Protein AF-A0A0B7MHY5-F1 (afdb_monomer)

InterPro domains:
  IPR001357 BRCT domain [PF00533] (5-74)
  IPR001357 BRCT domain [PS50172] (3-90)
  IPR001357 BRCT domain [SM00292] (5-96)
  IPR036420 BRCT domain superfamily [G3DSA:3.40.50.10190] (3-96)
  IPR036420 BRCT domain superfamily [SSF52113] (7-87)

Organism: NCBI:txid499207

Solvent-accessible surface area (backbone atoms only — not comparable to full-atom values): 7036 Å² total; per-residue (Å²): 133,85,77,80,81,46,81,29,55,82,34,30,35,26,78,42,68,43,54,86,90,49,54,72,67,57,55,45,51,53,37,43,77,24,47,21,45,76,44,95,64,76,51,95,76,31,38,32,39,39,34,24,66,54,55,72,63,33,63,74,69,70,61,63,52,75,55,57,53,51,47,52,54,38,39,77,71,68,45,78,51,46,79,42,44,50,69,53,53,51,48,56,73,59,62,82,70,92,71,97,67,88,77,51,69,70,60,56,46,56,66,71,64,63,66,88,130

Secondary structure (DSSP, 8-state):
-PPP--TTTT-EEEEESB-SSS-HHHHHHHHHHTT-EEESS--TT--EEEE-BS-HHHHHTT---HHHHHHHHHHHTT---EEEEHHHHHHHHH-SS-------HHHHHHHHH----

Nearest PDB structures (foldseek):
  2ebu-assembly1_A  TM=7.580E-01  e=4.345E-06  Homo sapiens
  2k7f-assembly1_A  TM=7.642E-01  e=8.723E-05  Homo sapiens
  7u1p-assembly1_A  TM=7.601E-01  e=6.307E-04  Saccharomyces cerevisiae
  7u1a-assembly1_A  TM=7.550E-01  e=9.860E-04  Saccharomyces cerevisiae
  7tfh-assembly1_A  TM=6.505E-01  e=7.166E-04  Saccharomyces cerevisiae

Sequence (117 aa):
MLARHLVFSGKNVVFTGTLISMTRQHAAQMVVNNGGSVSSNVTKRTDCLVMGVQDFSRFVDGKQSRKTKRAKELIEQGYLLEIIDESQFLRMLSLEEEDGQNYNITELLSIFQKGPE

Foldseek 3Di:
DDPQQLLAAAAEEEEDAAAPLDHPVLLQVLSVVSNHHYDHADDLRHQEYEYHPPPVVCVVVVNDDPRRVSQVVSVVVVRNHYYYYNVVSVVSSVPPDDDPDPDDSVNSSVVSVPDDD

Radius of gyration: 15.11 Å; Cα contacts (8 Å, |Δi|>4): 142; chains: 1; bounding box: 30×42×29 Å

pLDDT: mean 79.37, std 19.4, range [38.59, 98.06]

Mean predicted aligned error: 9.55 Å

Structure (mmCIF, N/CA/C/O backbone):
data_AF-A0A0B7MHY5-F1
#
_entry.id   AF-A0A0B7MHY5-F1
#
loop_
_atom_site.group_PDB
_atom_site.id
_atom_site.type_symbol
_atom_site.label_atom_id
_atom_site.label_alt_id
_atom_site.label_comp_id
_atom_site.label_asym_id
_atom_site.label_entity_id
_atom_site.label_seq_id
_atom_site.pdbx_PDB_ins_code
_atom_site.Cartn_x
_atom_site.Cartn_y
_atom_site.Cartn_z
_atom_site.occupancy
_atom_site.B_iso_or_equiv
_atom_site.auth_seq_id
_atom_site.auth_comp_id
_atom_site.auth_asym_id
_atom_site.auth_atom_id
_atom_site.pdbx_PDB_model_num
ATOM 1 N N . MET A 1 1 ? -4.919 -24.037 19.301 1.00 39.41 1 MET A N 1
ATOM 2 C CA . MET A 1 1 ? -5.112 -23.658 17.886 1.00 39.41 1 MET A CA 1
ATOM 3 C C . MET A 1 1 ? -4.547 -22.251 17.759 1.00 39.41 1 MET A C 1
ATOM 5 O O . MET A 1 1 ? -5.154 -21.336 18.298 1.00 39.41 1 MET A O 1
ATOM 9 N N . LEU A 1 2 ? -3.327 -22.092 17.239 1.00 47.38 2 LEU A N 1
ATOM 10 C CA . LEU A 1 2 ? -2.706 -20.769 17.097 1.00 47.38 2 LEU A CA 1
ATOM 11 C C . LEU A 1 2 ? -3.473 -20.003 16.012 1.00 47.38 2 LEU A C 1
ATOM 13 O O . LEU A 1 2 ? -3.653 -20.515 14.907 1.00 47.38 2 LEU A O 1
ATOM 17 N N . ALA A 1 3 ? -4.007 -18.830 16.351 1.00 55.19 3 ALA A N 1
ATOM 18 C CA . ALA A 1 3 ? -4.670 -17.973 15.380 1.00 55.19 3 ALA A CA 1
ATOM 19 C C . ALA A 1 3 ? -3.605 -17.439 14.416 1.00 55.19 3 ALA A C 1
ATOM 21 O O . ALA A 1 3 ? -2.700 -16.730 14.845 1.00 55.19 3 ALA A O 1
ATOM 22 N N . ARG A 1 4 ? -3.703 -17.793 13.130 1.00 60.47 4 ARG A N 1
ATOM 23 C CA . ARG A 1 4 ? -2.839 -17.219 12.090 1.00 60.47 4 ARG A CA 1
ATOM 24 C C . ARG A 1 4 ? -3.048 -15.708 12.075 1.00 60.47 4 ARG A C 1
ATOM 26 O O . ARG A 1 4 ? -4.174 -15.246 11.874 1.00 60.47 4 ARG A O 1
ATOM 33 N N . HIS A 1 5 ? -1.992 -14.946 12.333 1.00 70.81 5 HIS A N 1
ATOM 34 C CA . HIS A 1 5 ? -2.052 -13.494 12.270 1.00 70.81 5 HIS A CA 1
ATOM 35 C C . HIS A 1 5 ? -1.980 -13.051 10.807 1.00 70.81 5 HIS A C 1
ATOM 37 O O . HIS A 1 5 ? -0.907 -12.932 10.229 1.00 70.81 5 HIS A O 1
ATOM 43 N N . LEU A 1 6 ? -3.141 -12.806 10.201 1.00 83.31 6 LEU A N 1
ATOM 44 C CA . LEU A 1 6 ? -3.220 -12.300 8.834 1.00 83.31 6 LEU A CA 1
ATOM 45 C C . LEU A 1 6 ? -2.814 -10.816 8.804 1.00 83.31 6 LEU A C 1
ATOM 47 O O . LEU A 1 6 ? -3.571 -9.942 9.231 1.00 83.31 6 LEU A O 1
ATOM 51 N N . VAL A 1 7 ? -1.622 -10.527 8.281 1.00 86.94 7 VAL A N 1
ATOM 52 C CA . VAL A 1 7 ? -0.956 -9.206 8.340 1.00 86.94 7 VAL A CA 1
ATOM 53 C C . VAL A 1 7 ? -1.714 -8.056 7.657 1.00 86.94 7 VAL A C 1
ATOM 55 O O . VAL A 1 7 ? -1.508 -6.879 7.985 1.00 86.94 7 VAL A O 1
ATOM 58 N N . PHE A 1 8 ? -2.636 -8.379 6.743 1.00 94.12 8 PHE A N 1
ATOM 59 C CA . PHE A 1 8 ? -3.519 -7.420 6.074 1.00 94.12 8 PHE A CA 1
ATOM 60 C C . PHE A 1 8 ? -4.996 -7.578 6.454 1.00 94.12 8 PHE A C 1
ATOM 62 O O . PHE A 1 8 ? -5.843 -6.982 5.794 1.00 94.12 8 PHE A O 1
ATOM 69 N N . SER A 1 9 ? -5.319 -8.314 7.523 1.00 94.50 9 SER A N 1
ATOM 70 C CA . SER A 1 9 ? -6.704 -8.563 7.943 1.00 94.50 9 SER A CA 1
ATOM 71 C C . SER A 1 9 ? -7.511 -7.270 8.066 1.00 94.50 9 SER A C 1
ATOM 73 O O . SER A 1 9 ? -7.179 -6.387 8.858 1.00 94.50 9 SER A O 1
ATOM 75 N N . GLY A 1 10 ? -8.560 -7.147 7.249 1.00 94.62 10 GLY A N 1
ATOM 76 C CA . GLY A 1 10 ? -9.454 -5.989 7.230 1.00 94.62 10 GLY A CA 1
ATOM 77 C C . GLY A 1 10 ? -8.863 -4.709 6.627 1.00 94.62 10 GLY A C 1
ATOM 78 O O . GLY A 1 10 ? -9.573 -3.708 6.567 1.00 94.62 10 GLY A O 1
ATOM 79 N N . LYS A 1 11 ? -7.609 -4.720 6.155 1.00 96.44 11 LYS A N 1
ATOM 80 C CA . LYS A 1 11 ? -6.955 -3.551 5.552 1.00 96.44 11 LYS A CA 1
ATOM 81 C C . LYS A 1 11 ? -7.321 -3.401 4.076 1.00 96.44 11 LYS A C 1
ATOM 83 O O . LYS A 1 11 ? -7.389 -4.374 3.324 1.00 96.44 11 LYS A O 1
ATOM 88 N N . ASN A 1 12 ? -7.482 -2.162 3.631 1.00 97.94 12 ASN A N 1
ATOM 89 C CA . ASN A 1 12 ? -7.615 -1.777 2.233 1.00 97.94 12 ASN A CA 1
ATOM 90 C C . ASN A 1 12 ? -6.302 -1.183 1.712 1.00 97.94 12 ASN A C 1
ATOM 92 O O . ASN A 1 12 ? -5.882 -0.089 2.108 1.00 97.94 12 ASN A O 1
ATOM 96 N N . VAL A 1 13 ? -5.672 -1.910 0.795 1.00 98.06 13 VAL A N 1
ATOM 97 C CA . VAL A 1 13 ? -4.348 -1.625 0.248 1.00 98.06 13 VAL A CA 1
ATOM 98 C C . VAL A 1 13 ? -4.466 -1.008 -1.145 1.00 98.06 13 VAL A C 1
ATOM 100 O O . VAL A 1 13 ? -5.245 -1.444 -1.991 1.00 98.06 13 VAL A O 1
ATOM 103 N N . VAL A 1 14 ? -3.662 0.011 -1.424 1.00 97.19 14 VAL A N 1
ATOM 104 C CA . VAL A 1 14 ? -3.555 0.636 -2.747 1.00 97.19 14 VAL A CA 1
ATOM 105 C C . VAL A 1 14 ? -2.110 0.557 -3.211 1.00 97.19 14 VAL A C 1
ATOM 107 O O . VAL A 1 14 ? -1.199 0.845 -2.448 1.00 97.19 14 VAL A O 1
ATOM 110 N N . PHE A 1 15 ? -1.889 0.235 -4.485 1.00 95.06 15 PHE A N 1
ATOM 111 C CA . PHE A 1 15 ? -0.547 0.206 -5.073 1.00 95.06 15 PHE A CA 1
ATOM 112 C C . PHE A 1 15 ? -0.295 1.413 -5.982 1.00 95.06 15 PHE A C 1
ATOM 114 O O . PHE A 1 15 ? -1.080 1.719 -6.894 1.00 95.06 15 PHE A O 1
ATOM 121 N N . THR A 1 16 ? 0.860 2.053 -5.826 1.00 91.12 16 THR A N 1
ATOM 122 C CA . THR A 1 16 ? 1.388 3.064 -6.754 1.00 91.12 16 THR A CA 1
ATOM 123 C C . THR A 1 16 ? 2.782 2.671 -7.242 1.00 91.12 16 THR A C 1
ATOM 125 O O . THR A 1 16 ? 3.488 1.944 -6.558 1.00 91.12 16 THR A O 1
ATOM 128 N N . GLY A 1 17 ? 3.169 3.109 -8.443 1.00 87.44 17 GLY A N 1
ATOM 129 C CA . GLY A 1 17 ? 4.459 2.729 -9.030 1.00 87.44 17 GLY A CA 1
ATOM 130 C C . GLY A 1 17 ? 4.532 1.337 -9.657 1.00 87.44 17 GLY A C 1
ATOM 131 O O . GLY A 1 17 ? 3.515 0.657 -9.811 1.00 87.44 17 GLY A O 1
ATOM 132 N N . THR A 1 18 ? 5.732 0.935 -10.059 1.00 87.06 18 THR A N 1
ATOM 133 C CA . THR A 1 18 ? 6.007 -0.414 -10.568 1.00 87.06 18 THR A CA 1
ATOM 134 C C . THR A 1 18 ? 6.624 -1.231 -9.443 1.00 87.06 18 THR A C 1
ATOM 136 O O . THR A 1 18 ? 7.546 -0.761 -8.794 1.00 87.06 18 THR A O 1
ATOM 139 N N . LEU A 1 19 ? 6.107 -2.428 -9.184 1.00 88.31 19 LEU A N 1
ATOM 140 C CA . LEU A 1 19 ? 6.744 -3.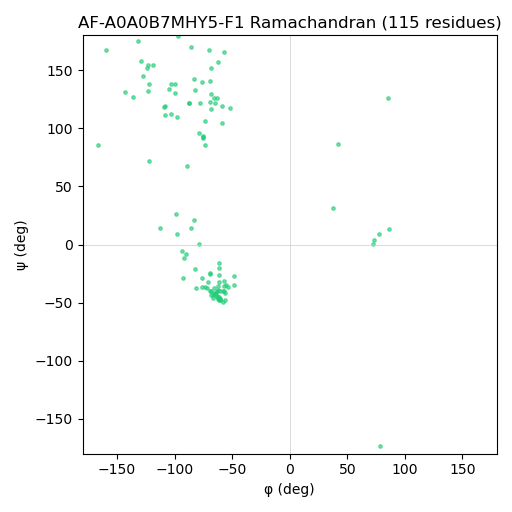367 -8.259 1.00 88.31 19 LEU A CA 1
ATOM 141 C C . LEU A 1 19 ? 7.843 -4.111 -9.026 1.00 88.31 19 LEU A C 1
ATOM 143 O O . LEU A 1 19 ? 7.603 -4.539 -10.155 1.00 88.31 19 LEU A O 1
ATOM 147 N N . ILE A 1 20 ? 9.039 -4.217 -8.451 1.00 87.81 20 ILE A N 1
ATOM 148 C CA . ILE A 1 20 ? 10.172 -4.925 -9.069 1.00 87.81 20 ILE A CA 1
ATOM 149 C C . ILE A 1 20 ? 10.066 -6.432 -8.832 1.00 87.81 20 ILE A C 1
ATOM 151 O O . ILE A 1 20 ? 10.411 -7.221 -9.706 1.00 87.81 20 ILE A O 1
ATOM 155 N N . SER A 1 21 ? 9.598 -6.835 -7.654 1.00 84.56 21 SER A N 1
ATOM 156 C CA . SER A 1 21 ? 9.598 -8.230 -7.207 1.00 84.56 21 SER A CA 1
ATOM 157 C C . SER A 1 21 ? 8.512 -9.082 -7.861 1.00 84.56 21 SER A C 1
ATOM 159 O O . SER A 1 21 ? 8.685 -10.290 -8.007 1.00 84.56 21 SER A O 1
ATOM 161 N N . MET A 1 22 ? 7.385 -8.479 -8.248 1.00 89.38 22 MET A N 1
ATOM 162 C CA . MET A 1 22 ? 6.230 -9.211 -8.763 1.00 89.38 22 MET 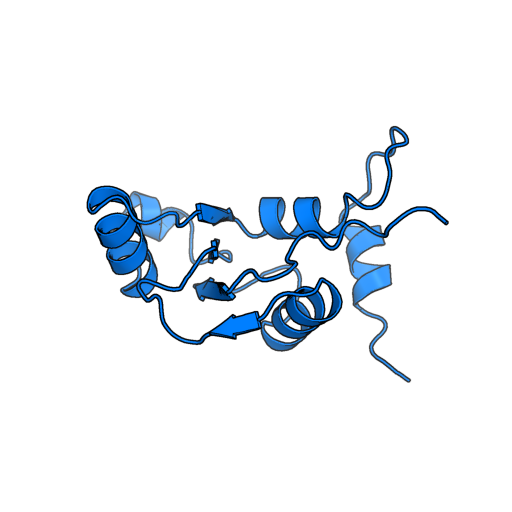A CA 1
ATOM 163 C C . MET A 1 22 ? 5.286 -8.332 -9.582 1.00 89.38 22 MET A C 1
ATOM 165 O O . MET A 1 22 ? 5.328 -7.103 -9.540 1.00 89.38 22 MET A O 1
ATOM 169 N N . THR A 1 23 ? 4.360 -8.969 -10.299 1.00 92.12 23 THR A N 1
ATOM 170 C CA . THR A 1 23 ? 3.269 -8.245 -10.957 1.00 92.12 23 THR A CA 1
ATOM 171 C C . THR A 1 23 ? 2.307 -7.661 -9.919 1.00 92.12 23 THR A C 1
ATOM 173 O O . THR A 1 23 ? 2.095 -8.225 -8.843 1.00 92.12 23 THR A O 1
ATOM 176 N N . ARG A 1 24 ? 1.640 -6.551 -10.260 1.00 92.00 24 ARG A N 1
ATOM 177 C CA . ARG A 1 24 ? 0.572 -5.985 -9.413 1.00 92.00 24 ARG A CA 1
ATOM 178 C C . ARG A 1 24 ? -0.552 -6.987 -9.135 1.00 92.00 24 ARG A C 1
ATOM 180 O O . ARG A 1 24 ? -1.166 -6.913 -8.078 1.00 92.00 24 ARG A O 1
ATOM 187 N N . GLN A 1 25 ? -0.826 -7.896 -10.072 1.00 93.62 25 GLN A N 1
ATOM 188 C CA . GLN A 1 25 ? -1.837 -8.938 -9.895 1.00 93.62 25 GLN A CA 1
ATOM 189 C C . GLN A 1 25 ? -1.421 -9.931 -8.803 1.00 93.62 25 GLN A C 1
ATOM 191 O O . GLN A 1 25 ? -2.224 -10.213 -7.919 1.00 93.62 25 GLN A O 1
ATOM 196 N N . HIS A 1 26 ? -0.166 -10.394 -8.812 1.00 92.88 26 HIS A N 1
ATOM 197 C CA . HIS A 1 26 ? 0.366 -11.240 -7.739 1.00 92.88 26 HIS A CA 1
ATOM 198 C C . HIS A 1 26 ? 0.345 -10.520 -6.390 1.00 92.88 26 HIS A C 1
ATOM 200 O O . HIS A 1 26 ? -0.191 -11.060 -5.427 1.00 92.88 26 HIS A O 1
ATOM 206 N N . ALA A 1 27 ? 0.823 -9.275 -6.331 1.00 94.00 27 ALA A N 1
ATOM 207 C CA . ALA A 1 27 ? 0.797 -8.494 -5.094 1.00 94.00 27 ALA A CA 1
ATOM 208 C C . ALA A 1 27 ? -0.626 -8.337 -4.539 1.00 94.00 27 ALA A C 1
ATOM 210 O O . ALA A 1 27 ? -0.847 -8.458 -3.335 1.00 94.00 27 ALA A O 1
ATOM 211 N N . ALA A 1 28 ? -1.610 -8.118 -5.418 1.00 95.06 28 ALA A N 1
ATOM 212 C CA . ALA A 1 28 ? -3.002 -8.030 -5.009 1.00 95.06 28 ALA A CA 1
ATOM 213 C C . ALA A 1 28 ? -3.535 -9.358 -4.458 1.00 95.06 28 ALA A C 1
ATOM 215 O O . ALA A 1 28 ? -4.204 -9.362 -3.425 1.00 95.06 28 ALA A O 1
ATOM 216 N N . GLN A 1 29 ? -3.191 -10.480 -5.094 1.00 94.44 29 GLN A N 1
ATOM 217 C CA . GLN A 1 29 ? -3.560 -11.803 -4.599 1.00 94.44 29 GLN A CA 1
ATOM 218 C C . GLN A 1 29 ? -2.942 -12.086 -3.222 1.00 94.44 29 GLN A C 1
ATOM 220 O O . GLN A 1 29 ? -3.619 -12.624 -2.353 1.00 94.44 29 GLN A O 1
ATOM 225 N N . MET A 1 30 ? -1.694 -11.670 -2.980 1.00 93.00 30 MET A N 1
ATOM 226 C CA . MET A 1 30 ? -1.049 -11.821 -1.671 1.00 93.00 30 MET A CA 1
ATOM 227 C C . MET A 1 30 ? -1.758 -11.021 -0.574 1.00 93.00 30 MET A C 1
ATOM 229 O O . MET A 1 30 ? -1.938 -11.541 0.525 1.00 93.00 30 MET A O 1
ATOM 233 N N . VAL A 1 31 ? -2.207 -9.794 -0.866 1.00 95.44 31 VAL A N 1
ATOM 234 C CA . VAL A 1 31 ? -3.019 -9.001 0.076 1.00 95.44 31 VAL A CA 1
ATOM 235 C C . VAL A 1 31 ? -4.319 -9.727 0.418 1.00 95.44 31 VAL A C 1
ATOM 237 O O . VAL A 1 31 ? -4.654 -9.845 1.595 1.00 95.44 31 VAL A O 1
ATOM 240 N N . VAL A 1 32 ? -5.026 -10.251 -0.589 1.00 94.88 32 VAL A N 1
ATOM 241 C CA . VAL A 1 32 ? -6.288 -10.987 -0.397 1.00 94.88 32 VAL A CA 1
ATOM 242 C C . VAL A 1 32 ? -6.073 -12.263 0.417 1.00 94.88 32 VAL A C 1
ATOM 244 O O . VAL A 1 32 ? -6.807 -12.516 1.370 1.00 94.88 32 VAL A O 1
ATOM 247 N N . ASN A 1 33 ? -5.025 -13.030 0.106 1.00 90.38 33 ASN A N 1
ATOM 248 C CA . ASN A 1 33 ? -4.661 -14.238 0.851 1.00 90.38 33 ASN A CA 1
ATOM 249 C C . ASN A 1 33 ? -4.326 -13.935 2.323 1.00 90.38 33 ASN A C 1
ATOM 251 O O . ASN A 1 33 ? -4.508 -14.793 3.180 1.00 90.38 33 ASN A O 1
ATOM 255 N N . ASN A 1 34 ? -3.886 -12.708 2.619 1.00 91.12 34 ASN A N 1
ATOM 256 C CA . ASN A 1 34 ? -3.584 -12.217 3.964 1.00 91.12 34 ASN A CA 1
ATOM 257 C C . ASN A 1 34 ? -4.727 -11.385 4.576 1.00 91.12 34 ASN A C 1
ATOM 259 O O . ASN A 1 34 ? -4.490 -10.535 5.434 1.00 91.12 34 ASN A O 1
ATOM 263 N N . GLY A 1 35 ? -5.971 -11.622 4.145 1.00 93.12 35 GLY A N 1
ATOM 264 C CA . GLY A 1 35 ? -7.178 -11.057 4.757 1.00 93.12 35 GLY A CA 1
ATOM 265 C C . GLY A 1 35 ? -7.466 -9.594 4.410 1.00 93.12 35 GLY A C 1
ATOM 266 O O . GLY A 1 35 ? -8.354 -8.991 5.017 1.00 93.12 35 GLY A O 1
ATOM 267 N N . GLY A 1 36 ? -6.731 -9.020 3.459 1.00 96.38 36 GLY A N 1
ATOM 268 C CA . GLY A 1 36 ? -6.916 -7.649 3.001 1.00 96.38 36 GLY A CA 1
ATOM 269 C C . GLY A 1 36 ? -7.765 -7.528 1.739 1.00 96.38 36 GLY A C 1
ATOM 270 O O . GLY A 1 36 ? -8.214 -8.499 1.134 1.00 96.38 36 GLY A O 1
ATOM 271 N N . SER A 1 37 ? -7.949 -6.286 1.310 1.00 97.81 37 SER A N 1
ATOM 272 C CA . SER A 1 37 ? -8.588 -5.919 0.046 1.00 97.81 37 SER A CA 1
ATOM 273 C C . SER A 1 37 ? -7.712 -4.936 -0.723 1.00 97.81 37 SER A C 1
ATOM 275 O O . SER A 1 37 ? -6.855 -4.274 -0.138 1.00 97.81 37 SER A O 1
ATOM 277 N N . VAL A 1 38 ? -7.906 -4.844 -2.040 1.00 97.75 38 VAL A N 1
ATOM 278 C CA . VAL A 1 38 ? -7.120 -3.949 -2.897 1.00 97.75 38 VAL A CA 1
ATOM 279 C C . VAL A 1 38 ? -8.026 -2.989 -3.647 1.00 97.75 38 VAL A C 1
ATOM 281 O O . VAL A 1 38 ? -8.992 -3.401 -4.286 1.00 97.75 38 VAL A O 1
ATOM 284 N N . SER A 1 39 ? -7.672 -1.706 -3.616 1.00 97.38 39 SER A N 1
ATOM 285 C CA . SER A 1 39 ? -8.378 -0.641 -4.327 1.00 97.38 39 SER A CA 1
ATOM 286 C C . SER A 1 39 ? -7.481 0.060 -5.349 1.00 97.38 39 SER A C 1
ATOM 288 O O . SER A 1 39 ? -6.259 0.140 -5.218 1.00 97.38 39 SER A O 1
ATOM 290 N N . SER A 1 40 ? -8.100 0.633 -6.382 1.00 94.50 40 SER A N 1
ATOM 291 C CA . SER A 1 40 ? -7.395 1.382 -7.431 1.00 94.50 40 SER A CA 1
ATOM 292 C C . SER A 1 40 ? -7.080 2.829 -7.043 1.00 94.50 40 SER A C 1
ATOM 294 O O . SER A 1 40 ? -6.172 3.432 -7.622 1.00 94.50 40 SER A O 1
ATOM 296 N N . ASN A 1 41 ? -7.807 3.388 -6.072 1.00 95.25 41 ASN A N 1
ATOM 297 C CA . ASN A 1 41 ? -7.750 4.791 -5.678 1.00 95.25 41 ASN A CA 1
ATOM 298 C C . ASN A 1 41 ? -7.518 4.939 -4.175 1.00 95.25 41 ASN A C 1
ATOM 300 O O . ASN A 1 41 ? -8.054 4.173 -3.379 1.00 95.25 41 ASN A O 1
ATOM 304 N N . VAL A 1 42 ? -6.767 5.976 -3.805 1.00 96.12 42 VAL A N 1
ATOM 305 C CA . VAL A 1 42 ? -6.584 6.371 -2.406 1.00 96.12 42 VAL A CA 1
ATOM 306 C C . VAL A 1 42 ? -7.828 7.124 -1.938 1.00 96.12 42 VAL A C 1
ATOM 308 O O . VAL A 1 42 ? -8.203 8.146 -2.519 1.00 96.12 42 VAL A O 1
ATOM 311 N N . THR A 1 43 ? -8.467 6.617 -0.889 1.00 96.94 43 THR A N 1
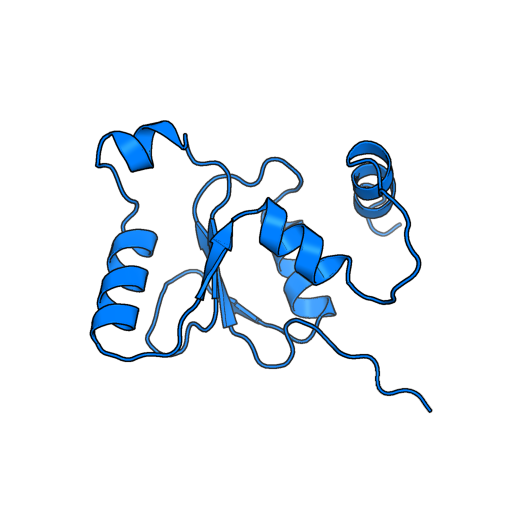ATOM 312 C CA . THR A 1 43 ? -9.687 7.176 -0.295 1.00 96.94 43 THR A CA 1
ATOM 313 C C . THR A 1 43 ? -9.542 7.275 1.223 1.00 96.94 43 THR A C 1
ATOM 315 O O . THR A 1 43 ? -8.576 6.786 1.793 1.00 96.94 43 THR A O 1
ATOM 318 N N . LYS A 1 44 ? -10.540 7.853 1.901 1.00 96.56 44 LYS A N 1
ATOM 319 C CA . LYS A 1 44 ? -10.602 7.894 3.375 1.00 96.56 44 LYS A CA 1
ATOM 320 C C . LYS A 1 44 ? -10.669 6.507 4.036 1.00 96.56 44 LYS A C 1
ATOM 322 O O . LYS A 1 44 ? -10.489 6.412 5.239 1.00 96.56 44 LYS A O 1
ATOM 327 N N . ARG A 1 45 ? -10.987 5.464 3.260 1.00 96.44 45 ARG A N 1
ATOM 328 C CA . ARG A 1 45 ? -11.032 4.058 3.692 1.00 96.44 45 ARG A CA 1
ATOM 329 C C . ARG A 1 45 ? -9.756 3.298 3.321 1.00 96.44 45 ARG A C 1
ATOM 331 O O . ARG A 1 45 ? -9.788 2.079 3.293 1.00 96.44 45 ARG A O 1
ATOM 338 N N . THR A 1 46 ? -8.713 3.980 2.854 1.00 97.38 46 THR A N 1
ATOM 339 C CA . THR A 1 46 ? -7.441 3.342 2.509 1.00 97.38 46 THR A CA 1
ATOM 340 C C . THR A 1 46 ? -6.577 3.292 3.755 1.00 97.38 46 THR A C 1
ATOM 342 O O . THR A 1 46 ? -6.256 4.343 4.299 1.00 97.38 46 THR A O 1
ATOM 345 N N . ASP A 1 47 ? -6.174 2.091 4.151 1.00 98.00 47 ASP A N 1
ATOM 346 C CA . ASP A 1 47 ? -5.337 1.866 5.332 1.00 98.00 47 ASP A CA 1
ATOM 347 C C . ASP A 1 47 ? -3.851 1.836 4.966 1.00 98.00 47 ASP A C 1
ATOM 349 O O . ASP A 1 47 ? -2.999 2.197 5.773 1.00 98.00 47 ASP A O 1
ATOM 353 N N . CYS A 1 48 ? -3.523 1.418 3.737 1.00 96.62 48 CYS A N 1
ATOM 354 C CA . CYS A 1 48 ? -2.141 1.276 3.291 1.00 96.62 48 CYS A CA 1
ATOM 355 C C . CYS A 1 48 ? -1.961 1.681 1.821 1.00 96.62 48 CYS A C 1
ATOM 357 O O . CYS A 1 48 ? -2.690 1.225 0.937 1.00 96.62 48 CYS A O 1
ATOM 359 N N . LEU A 1 49 ? -0.958 2.512 1.540 1.00 96.25 49 LEU A N 1
ATOM 360 C CA . LEU A 1 49 ? -0.441 2.775 0.201 1.00 96.25 49 LEU A CA 1
ATOM 361 C C . LEU A 1 49 ? 0.935 2.113 0.057 1.00 96.25 49 LEU A C 1
ATOM 363 O O . LEU A 1 49 ? 1.914 2.589 0.627 1.00 96.25 49 LEU A O 1
ATOM 367 N N . VAL A 1 50 ? 1.022 1.073 -0.770 1.00 94.25 50 VAL A N 1
ATOM 368 C CA . VAL A 1 50 ? 2.284 0.425 -1.138 1.00 94.25 50 VAL A CA 1
ATOM 369 C C . VAL A 1 50 ? 2.886 1.135 -2.346 1.00 94.25 50 VAL A C 1
ATOM 371 O O . VAL A 1 50 ? 2.271 1.236 -3.417 1.00 94.25 50 VAL A O 1
ATOM 374 N N . MET A 1 51 ? 4.104 1.630 -2.178 1.00 90.31 51 MET A N 1
ATOM 375 C CA . MET A 1 51 ? 4.893 2.265 -3.221 1.00 90.31 51 MET A CA 1
ATOM 376 C C . MET A 1 51 ? 5.887 1.262 -3.799 1.00 90.31 51 MET A C 1
ATOM 378 O O . MET A 1 51 ? 6.872 0.900 -3.161 1.00 90.31 51 MET A O 1
ATOM 382 N N . GLY A 1 52 ? 5.640 0.841 -5.036 1.00 83.81 52 GLY A N 1
ATOM 383 C CA . GLY A 1 52 ? 6.666 0.195 -5.842 1.00 83.81 52 GLY A CA 1
ATOM 384 C C . GLY A 1 52 ? 7.745 1.181 -6.269 1.00 83.81 52 GLY A C 1
ATOM 385 O O . GLY A 1 52 ? 7.564 2.402 -6.179 1.00 83.81 52 GLY A O 1
ATOM 386 N N . VAL A 1 53 ? 8.853 0.655 -6.783 1.00 70.19 53 VAL A N 1
ATOM 387 C CA . VAL A 1 5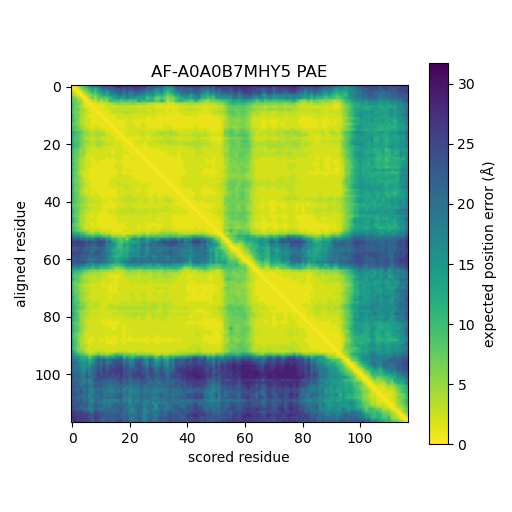3 ? 9.881 1.470 -7.423 1.00 70.19 53 VAL A CA 1
ATOM 388 C C . VAL A 1 53 ? 9.268 2.231 -8.593 1.00 70.19 53 VAL A C 1
ATOM 390 O O . VAL A 1 53 ? 8.964 1.719 -9.668 1.00 70.19 53 VAL A O 1
ATOM 393 N N . GLN A 1 54 ? 9.059 3.515 -8.357 1.00 61.44 54 GLN A N 1
ATOM 394 C CA . GLN A 1 54 ? 8.688 4.467 -9.379 1.00 61.44 54 GLN A CA 1
ATOM 395 C C . GLN A 1 54 ? 9.741 5.547 -9.358 1.00 61.44 54 GLN A C 1
ATOM 397 O O . GLN A 1 54 ? 9.450 6.617 -8.846 1.00 61.44 54 GLN A O 1
ATOM 402 N N . ASP A 1 55 ? 10.945 5.219 -9.844 1.00 50.78 55 ASP A N 1
ATOM 403 C CA . ASP A 1 55 ? 12.103 6.113 -9.855 1.00 50.78 55 ASP A CA 1
ATOM 404 C C . ASP A 1 55 ? 12.196 6.872 -8.525 1.00 50.78 55 ASP A C 1
ATOM 406 O O . ASP A 1 55 ? 11.658 7.967 -8.404 1.00 50.78 55 ASP A O 1
ATOM 410 N N . PHE A 1 56 ? 12.832 6.318 -7.490 1.00 48.31 56 PHE A N 1
ATOM 411 C CA . PHE A 1 56 ? 13.006 7.036 -6.212 1.00 48.31 56 PHE A CA 1
ATOM 412 C C . PHE A 1 56 ? 13.532 8.480 -6.430 1.00 48.31 56 PHE A C 1
ATOM 414 O O . PHE A 1 56 ? 13.161 9.400 -5.701 1.00 48.31 56 PHE A O 1
ATOM 421 N N . SER A 1 57 ? 14.265 8.709 -7.532 1.00 50.94 57 SER A N 1
ATOM 422 C CA . SER A 1 57 ? 14.630 10.025 -8.075 1.00 50.94 57 SER A CA 1
ATOM 423 C C . SER A 1 57 ? 13.452 10.981 -8.325 1.00 50.94 57 SER A C 1
ATOM 425 O O . SER A 1 57 ? 13.571 12.156 -8.022 1.00 50.94 57 SER A O 1
ATOM 427 N N . ARG A 1 58 ? 12.274 10.532 -8.772 1.00 51.16 58 ARG A N 1
ATOM 428 C CA . ARG A 1 58 ? 11.055 11.357 -8.914 1.00 51.16 58 ARG A CA 1
ATOM 429 C C . ARG A 1 58 ? 10.457 11.793 -7.583 1.00 51.16 58 ARG A C 1
ATOM 431 O O . ARG A 1 58 ? 9.748 12.799 -7.547 1.00 51.16 58 ARG A O 1
ATOM 438 N N . PHE A 1 59 ? 10.714 11.058 -6.503 1.00 52.25 59 PHE A N 1
ATOM 439 C CA . PHE A 1 59 ? 10.339 11.495 -5.159 1.00 52.25 59 PHE A CA 1
ATOM 440 C C . PHE A 1 59 ? 11.263 12.618 -4.671 1.00 52.25 59 PHE A C 1
ATOM 442 O O . PHE A 1 59 ? 10.778 13.563 -4.050 1.00 52.25 59 PHE A O 1
ATOM 449 N N . VAL A 1 60 ? 12.553 12.537 -5.021 1.00 50.81 60 VAL A N 1
ATOM 450 C CA . VAL A 1 60 ? 13.577 13.564 -4.759 1.00 50.81 60 VAL A CA 1
ATOM 451 C C . VAL A 1 60 ? 13.372 14.807 -5.647 1.00 50.81 60 VAL A C 1
ATOM 453 O O . VAL A 1 60 ? 13.447 15.923 -5.148 1.00 50.81 60 VAL A O 1
ATOM 456 N N . ASP A 1 61 ? 12.967 14.631 -6.910 1.00 52.59 61 ASP A N 1
ATOM 457 C CA . ASP A 1 61 ? 12.702 15.702 -7.894 1.00 52.59 61 ASP A CA 1
ATOM 458 C C . ASP A 1 61 ? 11.269 16.284 -7.824 1.00 52.59 61 ASP A C 1
ATOM 460 O O . ASP A 1 61 ? 10.791 16.950 -8.747 1.00 52.59 61 ASP A O 1
ATOM 464 N N . GLY A 1 62 ? 10.520 16.009 -6.750 1.00 55.06 62 GLY A N 1
ATOM 465 C CA . GLY A 1 62 ? 9.205 16.618 -6.500 1.00 55.06 62 GLY A CA 1
ATOM 466 C C . GLY A 1 62 ? 8.038 16.121 -7.376 1.00 55.06 62 GLY A C 1
ATOM 467 O O . GLY A 1 62 ? 6.906 16.594 -7.226 1.00 55.06 62 GLY A O 1
ATOM 468 N N . LYS A 1 63 ? 8.235 15.128 -8.253 1.00 65.25 63 LYS A N 1
ATOM 469 C CA . LYS A 1 63 ? 7.176 14.537 -9.098 1.00 65.25 63 LYS A CA 1
ATOM 470 C C . LYS A 1 63 ? 6.474 13.370 -8.400 1.00 65.25 63 LYS A C 1
ATOM 472 O O . LYS A 1 63 ? 6.529 12.221 -8.829 1.00 65.25 63 LYS A O 1
ATOM 477 N N . GLN A 1 64 ? 5.738 13.685 -7.338 1.00 74.31 64 GLN A N 1
ATOM 478 C CA . GLN A 1 64 ? 4.863 12.723 -6.663 1.00 74.31 64 GLN A CA 1
ATOM 479 C C . GLN A 1 64 ? 3.650 12.349 -7.526 1.00 74.31 64 GLN A C 1
ATOM 481 O O . GLN A 1 64 ? 3.023 13.207 -8.158 1.00 74.31 64 GLN A O 1
ATOM 486 N N . SER A 1 65 ? 3.266 11.069 -7.496 1.00 83.50 65 SER A N 1
ATOM 487 C CA . SER A 1 65 ? 2.027 10.602 -8.123 1.00 83.50 65 SER A CA 1
ATOM 488 C C . SER A 1 65 ? 0.792 11.252 -7.475 1.00 83.50 65 SER A C 1
ATOM 490 O O . SER A 1 65 ? 0.817 11.633 -6.302 1.00 83.50 65 SER A O 1
ATOM 492 N N . ARG A 1 66 ? -0.335 11.316 -8.202 1.00 88.38 66 ARG A N 1
ATOM 493 C CA . ARG A 1 66 ? -1.621 11.784 -7.638 1.00 88.38 66 ARG A CA 1
ATOM 494 C C . ARG A 1 66 ? -2.036 10.987 -6.392 1.00 88.38 66 ARG A C 1
ATOM 496 O O . ARG A 1 66 ? -2.593 11.561 -5.466 1.00 88.38 66 ARG A O 1
ATOM 503 N N . LYS A 1 67 ? -1.731 9.683 -6.353 1.00 91.12 67 LYS A N 1
ATOM 504 C CA . LYS A 1 67 ? -2.032 8.795 -5.218 1.00 91.12 67 LYS A CA 1
ATOM 505 C C . LYS A 1 67 ? -1.191 9.138 -3.992 1.00 91.12 67 LYS A C 1
ATOM 507 O O . LYS A 1 67 ? -1.729 9.223 -2.898 1.00 91.12 67 LYS A O 1
ATOM 512 N N . THR A 1 68 ? 0.102 9.387 -4.192 1.00 90.38 68 THR A N 1
ATOM 513 C CA . THR A 1 68 ? 1.024 9.795 -3.125 1.00 90.38 68 THR A CA 1
ATOM 514 C C . THR A 1 68 ? 0.599 11.125 -2.513 1.00 90.38 68 THR A C 1
ATOM 516 O O . THR A 1 68 ? 0.517 11.226 -1.294 1.00 90.38 68 THR A O 1
ATOM 519 N N . LYS A 1 69 ? 0.280 12.126 -3.348 1.00 91.44 69 LYS A N 1
ATOM 520 C CA . LYS A 1 69 ? -0.222 13.426 -2.874 1.00 91.44 69 LYS A CA 1
ATOM 521 C C . LYS A 1 69 ? -1.494 13.250 -2.047 1.00 91.44 69 LYS A C 1
ATOM 523 O O . LYS A 1 69 ? -1.554 13.694 -0.909 1.00 91.44 69 LYS A O 1
ATOM 528 N N . ARG A 1 70 ? -2.457 12.488 -2.577 1.00 94.44 70 ARG A N 1
ATOM 529 C CA . ARG A 1 70 ? -3.723 12.216 -1.892 1.00 94.44 70 ARG A CA 1
ATOM 530 C C . ARG A 1 70 ? -3.548 11.493 -0.554 1.00 94.44 70 ARG A C 1
ATOM 532 O O . ARG A 1 70 ? -4.258 11.802 0.394 1.00 94.44 70 ARG A O 1
ATOM 539 N N . ALA A 1 71 ? -2.636 10.525 -0.483 1.00 94.38 71 ALA A N 1
ATOM 540 C CA . ALA A 1 71 ? -2.336 9.807 0.751 1.00 94.38 71 ALA A CA 1
ATOM 541 C C . ALA A 1 71 ? -1.765 10.746 1.821 1.00 94.38 71 ALA A C 1
ATOM 543 O O . ALA A 1 71 ? -2.245 10.731 2.949 1.00 94.38 71 ALA A O 1
ATOM 544 N N . LYS A 1 72 ? -0.817 11.617 1.450 1.00 93.56 72 LYS A N 1
ATOM 545 C CA . LYS A 1 72 ? -0.256 12.628 2.358 1.00 93.56 72 LYS A CA 1
ATOM 546 C C . LYS A 1 72 ? -1.318 13.595 2.878 1.00 93.56 72 LYS A C 1
ATOM 548 O O . LYS A 1 72 ? -1.414 13.777 4.083 1.00 93.56 72 LYS A O 1
ATOM 553 N N . GLU A 1 73 ? -2.172 14.117 1.998 1.0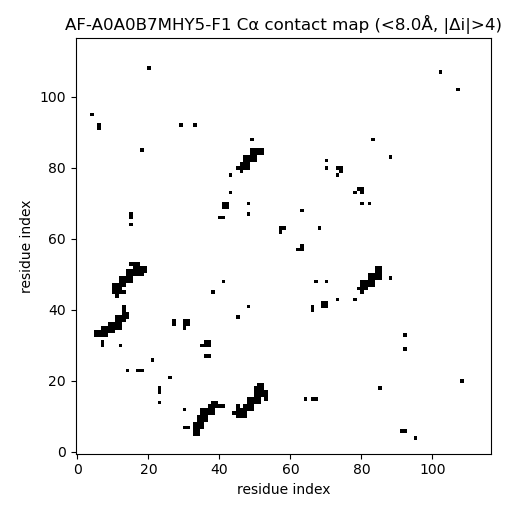0 95.94 73 GLU A N 1
ATOM 554 C CA . GLU A 1 73 ? -3.292 14.985 2.398 1.00 95.94 73 GLU A CA 1
ATOM 555 C C . GLU A 1 73 ? -4.228 14.310 3.412 1.00 95.94 73 GLU A C 1
ATOM 557 O O . GLU A 1 73 ? -4.732 14.955 4.325 1.00 95.94 73 GLU A O 1
ATOM 562 N N . LEU A 1 74 ? -4.513 13.014 3.247 1.00 97.19 74 LEU A N 1
ATOM 563 C CA . LEU A 1 74 ? -5.366 12.273 4.179 1.00 97.19 74 LEU A CA 1
ATOM 564 C C . LEU A 1 74 ? -4.689 12.069 5.537 1.00 97.19 74 LEU A C 1
ATOM 566 O O . LEU A 1 74 ? -5.347 12.223 6.561 1.00 97.19 74 LEU A O 1
ATOM 570 N N . ILE A 1 75 ? -3.389 11.778 5.551 1.00 96.25 75 ILE A N 1
ATOM 571 C CA . ILE A 1 75 ? -2.611 11.680 6.793 1.00 96.25 75 ILE A CA 1
ATOM 572 C C . ILE A 1 75 ? -2.614 13.028 7.525 1.00 96.25 75 ILE A C 1
ATOM 574 O O . ILE A 1 75 ? -2.899 13.077 8.717 1.00 96.25 75 ILE A O 1
ATOM 578 N N . GLU A 1 76 ? -2.384 14.132 6.809 1.00 96.50 76 GLU A N 1
ATOM 579 C CA . GLU A 1 76 ? -2.445 15.494 7.363 1.00 96.50 76 GLU A CA 1
ATOM 580 C C . GLU A 1 76 ? -3.839 15.844 7.912 1.00 96.50 76 GLU A C 1
ATOM 582 O O . GLU A 1 76 ? -3.960 16.568 8.896 1.00 96.50 76 GLU A O 1
ATOM 587 N N . GLN A 1 77 ? -4.901 15.295 7.315 1.00 97.38 77 GLN A N 1
ATOM 588 C CA . GLN A 1 77 ? -6.281 15.419 7.801 1.00 97.38 77 GLN A CA 1
ATOM 589 C C . GLN A 1 77 ? -6.613 14.482 8.979 1.00 97.38 77 GLN A C 1
ATOM 591 O O . GLN A 1 77 ? -7.754 14.485 9.443 1.00 97.38 77 GLN A O 1
ATOM 596 N N . GLY A 1 78 ? -5.658 13.678 9.457 1.00 97.00 78 GLY A N 1
ATOM 597 C CA . GLY A 1 78 ? -5.817 12.787 10.608 1.00 97.00 78 GLY A CA 1
ATOM 598 C C . GLY A 1 78 ? -6.407 11.409 10.294 1.00 97.00 78 GLY A C 1
ATOM 599 O O . GLY A 1 78 ? -6.808 10.699 11.215 1.00 97.00 78 GLY A O 1
ATOM 600 N N . TYR A 1 79 ? -6.484 11.009 9.021 1.00 97.19 79 TYR A N 1
ATOM 601 C CA . TYR A 1 79 ? -6.883 9.643 8.671 1.00 97.19 79 TYR A CA 1
ATOM 602 C C . TYR A 1 79 ? -5.727 8.669 8.919 1.00 97.19 79 TYR A C 1
ATOM 604 O O . TYR A 1 79 ? -4.572 8.960 8.605 1.00 97.19 79 TYR A O 1
ATOM 612 N N . LEU A 1 80 ? -6.055 7.487 9.443 1.00 94.94 80 LEU A N 1
ATOM 613 C CA . LEU A 1 80 ? -5.102 6.401 9.653 1.00 94.94 80 LEU A CA 1
ATOM 614 C C . LEU A 1 80 ? -4.787 5.734 8.310 1.00 94.94 80 LEU A C 1
ATOM 616 O O . LEU A 1 80 ? -5.516 4.859 7.854 1.00 94.94 80 LEU A O 1
ATOM 620 N N . LEU A 1 81 ? -3.718 6.194 7.665 1.00 96.12 81 LEU A N 1
ATOM 621 C CA . LEU A 1 81 ? -3.205 5.652 6.412 1.00 96.12 81 LEU A CA 1
ATOM 622 C C . LEU A 1 81 ? -1.687 5.540 6.518 1.00 96.12 81 LEU A C 1
ATOM 624 O O . LEU A 1 81 ? -1.003 6.520 6.804 1.00 96.12 81 LEU A O 1
ATOM 628 N N . GLU A 1 82 ? -1.153 4.357 6.242 1.00 94.56 82 GLU A N 1
ATOM 629 C CA . GLU A 1 82 ? 0.286 4.113 6.211 1.00 94.56 82 GLU A CA 1
ATOM 630 C C . GLU A 1 82 ? 0.807 4.126 4.767 1.00 94.56 82 GLU A C 1
ATOM 632 O O . GLU A 1 82 ? 0.177 3.577 3.862 1.00 94.56 82 GLU A O 1
ATOM 637 N N . ILE A 1 83 ? 1.960 4.751 4.528 1.00 93.50 83 ILE A N 1
ATOM 638 C CA . ILE A 1 83 ? 2.660 4.670 3.241 1.00 93.50 83 ILE A CA 1
ATOM 639 C C . ILE A 1 83 ? 3.901 3.809 3.453 1.00 93.50 83 ILE A C 1
ATOM 641 O O . ILE A 1 83 ? 4.774 4.196 4.226 1.00 93.50 83 ILE A O 1
ATOM 645 N N . ILE A 1 84 ? 3.988 2.687 2.741 1.00 92.31 84 ILE A N 1
ATOM 646 C CA . ILE A 1 84 ? 5.116 1.753 2.827 1.00 92.31 84 ILE A CA 1
ATOM 647 C C . ILE A 1 84 ? 5.751 1.534 1.459 1.00 92.31 84 ILE A C 1
ATOM 649 O O . ILE A 1 84 ? 5.094 1.691 0.427 1.00 92.31 84 ILE A O 1
ATOM 653 N N . ASP A 1 85 ? 7.025 1.163 1.434 1.00 90.12 85 ASP A N 1
ATOM 654 C CA . ASP A 1 85 ? 7.685 0.727 0.205 1.00 90.12 85 ASP A CA 1
ATOM 655 C C . ASP A 1 85 ? 7.478 -0.774 -0.071 1.00 90.12 85 ASP A C 1
ATOM 657 O O . ASP A 1 85 ? 6.972 -1.538 0.755 1.00 90.12 85 ASP A O 1
ATOM 661 N N . GLU A 1 86 ? 7.861 -1.205 -1.271 1.00 89.56 86 GLU A N 1
ATOM 662 C CA . GLU A 1 86 ? 7.801 -2.609 -1.680 1.00 89.56 86 GLU A CA 1
ATOM 663 C C . GLU A 1 86 ? 8.594 -3.541 -0.749 1.00 89.56 86 GLU A C 1
ATOM 665 O O . GLU A 1 86 ? 8.155 -4.656 -0.478 1.00 89.56 86 GLU A O 1
ATOM 670 N N . SER A 1 87 ? 9.730 -3.093 -0.208 1.00 87.06 87 SER A N 1
ATOM 671 C CA . SER A 1 87 ? 10.542 -3.912 0.697 1.00 87.06 87 SER A CA 1
ATOM 672 C C . SER A 1 87 ? 9.828 -4.157 2.030 1.00 87.06 87 SER A C 1
ATOM 674 O O . SER A 1 87 ? 9.863 -5.264 2.561 1.00 87.06 87 SER A O 1
ATOM 676 N N . GLN A 1 88 ? 9.153 -3.137 2.562 1.00 89.44 88 GLN A N 1
ATOM 677 C CA . GLN A 1 88 ? 8.326 -3.224 3.759 1.00 89.44 88 GLN A CA 1
ATOM 678 C C . GLN A 1 88 ? 7.114 -4.114 3.513 1.00 89.44 88 GLN A C 1
ATOM 680 O O . GLN A 1 88 ? 6.827 -4.966 4.347 1.00 89.44 88 GLN A O 1
ATOM 685 N N . PHE A 1 89 ? 6.454 -3.975 2.360 1.00 92.19 89 PHE A N 1
ATOM 686 C CA . PHE A 1 89 ? 5.353 -4.851 1.955 1.00 92.19 89 PHE A CA 1
ATOM 687 C C . PHE A 1 89 ? 5.776 -6.328 1.952 1.00 92.19 89 PHE A C 1
ATOM 689 O O . PHE A 1 89 ? 5.104 -7.163 2.554 1.00 92.19 89 PHE A O 1
ATOM 696 N N . LEU A 1 90 ? 6.928 -6.642 1.353 1.00 89.12 90 LEU A N 1
ATOM 697 C CA . LEU A 1 90 ? 7.483 -7.997 1.341 1.00 89.12 90 LEU A CA 1
ATOM 698 C C . LEU A 1 90 ? 7.845 -8.498 2.741 1.00 89.12 90 LEU A C 1
ATOM 700 O O . LEU A 1 90 ? 7.547 -9.644 3.066 1.00 89.12 90 LEU A O 1
ATOM 704 N N . ARG A 1 91 ? 8.445 -7.650 3.589 1.00 86.38 91 ARG A N 1
ATOM 705 C CA . ARG A 1 91 ? 8.721 -8.008 4.988 1.00 86.38 91 ARG A CA 1
ATOM 706 C C . ARG A 1 91 ? 7.434 -8.315 5.741 1.00 86.38 91 ARG A C 1
ATOM 708 O O . ARG A 1 91 ? 7.361 -9.362 6.360 1.00 86.38 91 ARG A O 1
ATOM 715 N N . MET A 1 92 ? 6.407 -7.474 5.630 1.00 87.50 92 MET A N 1
ATOM 716 C CA . MET A 1 92 ? 5.106 -7.723 6.261 1.00 87.50 92 MET A CA 1
ATOM 717 C C . MET A 1 92 ? 4.520 -9.074 5.838 1.00 87.50 92 MET A C 1
ATOM 719 O O . MET A 1 92 ? 4.034 -9.805 6.686 1.00 87.50 92 MET A O 1
ATOM 723 N N . LEU A 1 93 ? 4.621 -9.439 4.558 1.00 85.50 93 LEU A N 1
ATOM 724 C CA . LEU A 1 93 ? 4.174 -10.746 4.059 1.00 85.50 93 LEU A CA 1
ATOM 725 C C . LEU A 1 93 ? 5.035 -11.927 4.532 1.00 85.50 93 LEU A C 1
ATOM 727 O O . LEU A 1 93 ? 4.547 -13.050 4.561 1.00 85.50 93 LEU A O 1
ATOM 731 N N . SER A 1 94 ? 6.305 -11.681 4.860 1.00 78.06 94 SER A N 1
ATOM 732 C CA . SER A 1 94 ? 7.276 -12.712 5.254 1.00 78.06 94 SER A CA 1
ATOM 733 C C . SER A 1 94 ? 7.363 -12.913 6.771 1.00 78.06 94 SER A C 1
ATOM 735 O O . SER A 1 94 ? 8.077 -13.800 7.215 1.00 78.06 94 SER A O 1
ATOM 737 N N . LEU A 1 95 ? 6.669 -12.099 7.574 1.00 62.00 95 LEU A N 1
ATOM 738 C CA . LEU A 1 95 ? 6.707 -12.151 9.041 1.00 62.00 95 LEU A CA 1
ATOM 739 C C . LEU A 1 95 ? 5.761 -13.210 9.655 1.00 62.00 95 LEU A C 1
ATOM 741 O O . LEU A 1 95 ? 5.438 -13.118 10.838 1.00 62.00 95 LEU A O 1
ATOM 745 N N . GLU A 1 96 ? 5.339 -1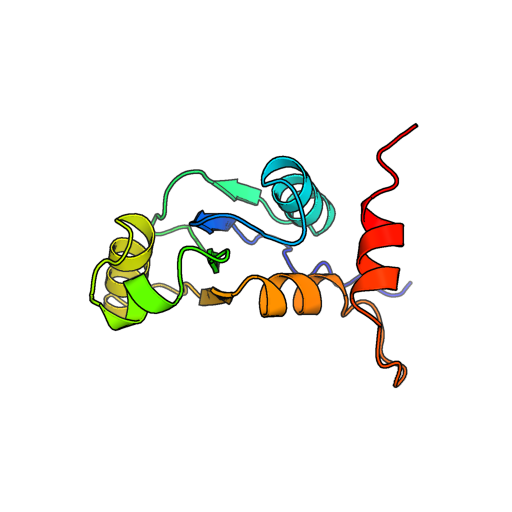4.235 8.901 1.00 55.56 96 GLU A N 1
ATOM 746 C CA . GLU A 1 96 ? 4.825 -15.463 9.529 1.00 55.56 96 GLU A CA 1
ATOM 747 C C . GLU A 1 96 ? 6.021 -16.277 10.079 1.00 55.56 96 GLU A C 1
ATOM 749 O O . GLU A 1 96 ? 6.611 -17.095 9.378 1.00 55.56 96 GLU A O 1
ATOM 754 N N . GLU A 1 97 ? 6.302 -16.001 11.363 1.00 51.12 97 GLU A N 1
ATOM 755 C CA . GLU A 1 97 ? 7.165 -16.671 12.360 1.00 51.12 97 GLU A CA 1
ATOM 756 C C . GLU A 1 97 ? 8.673 -16.321 12.385 1.00 51.12 97 GLU A C 1
ATOM 758 O O . GLU A 1 97 ? 9.410 -16.393 11.400 1.00 51.12 97 GLU A O 1
ATOM 763 N N . GLU A 1 98 ? 9.114 -15.925 13.587 1.00 56.00 98 GLU A N 1
ATOM 764 C CA . GLU A 1 98 ? 10.500 -15.690 13.983 1.00 56.00 98 GLU A CA 1
ATOM 765 C C . GLU A 1 98 ? 11.297 -16.995 13.958 1.00 56.00 98 GLU A C 1
ATOM 767 O O . GLU A 1 98 ? 10.941 -17.951 14.631 1.00 56.00 98 GLU A O 1
ATOM 772 N N . ASP A 1 99 ? 12.417 -16.993 13.242 1.00 43.09 99 ASP A N 1
ATOM 773 C CA . ASP A 1 99 ? 13.646 -17.665 13.666 1.00 43.09 99 ASP A CA 1
ATOM 774 C C . ASP A 1 99 ? 14.776 -17.150 12.774 1.00 43.09 99 ASP A C 1
ATOM 776 O O . ASP A 1 99 ? 15.047 -17.713 11.723 1.00 43.09 99 ASP A O 1
ATOM 780 N N . GLY A 1 100 ? 15.388 -16.021 13.147 1.00 46.09 100 GLY A N 1
ATOM 781 C CA . GLY A 1 100 ? 16.769 -15.632 12.805 1.00 46.09 100 GLY A CA 1
ATOM 782 C C . GLY A 1 100 ? 17.352 -15.955 11.415 1.00 46.09 100 GLY A C 1
ATOM 783 O O . GLY A 1 100 ? 18.561 -16.163 11.323 1.00 46.09 100 GLY A O 1
ATOM 784 N N . GLN A 1 101 ? 16.565 -16.001 10.341 1.00 41.97 101 GLN A N 1
ATOM 785 C CA . GLN A 1 101 ? 17.033 -16.396 9.012 1.00 41.97 101 GLN A CA 1
ATOM 786 C C . GLN A 1 101 ? 17.054 -15.176 8.094 1.00 41.97 101 GLN A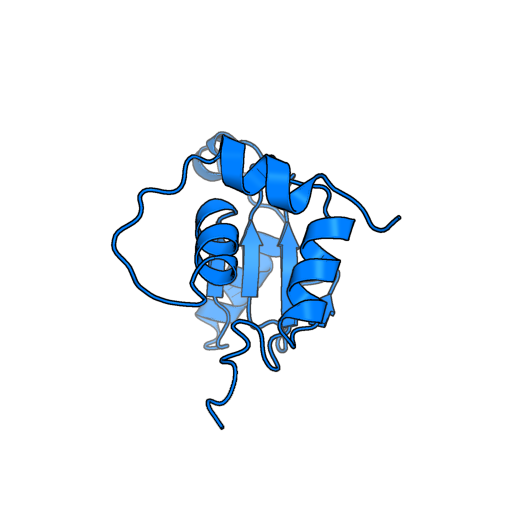 C 1
ATOM 788 O O . GLN A 1 101 ? 16.048 -14.516 7.835 1.00 41.97 101 GLN A O 1
ATOM 793 N N . ASN A 1 102 ? 18.252 -14.858 7.615 1.00 43.34 102 ASN A N 1
ATOM 794 C CA . ASN A 1 102 ? 18.484 -13.827 6.620 1.00 43.34 102 ASN A CA 1
ATOM 795 C C . ASN A 1 102 ? 18.006 -14.359 5.259 1.00 43.34 102 ASN A C 1
ATOM 797 O O . ASN A 1 102 ? 18.785 -14.960 4.523 1.00 43.34 102 ASN A O 1
ATOM 801 N N . TYR A 1 103 ? 16.716 -14.208 4.952 1.00 52.66 103 TYR A N 1
ATOM 802 C CA . TYR A 1 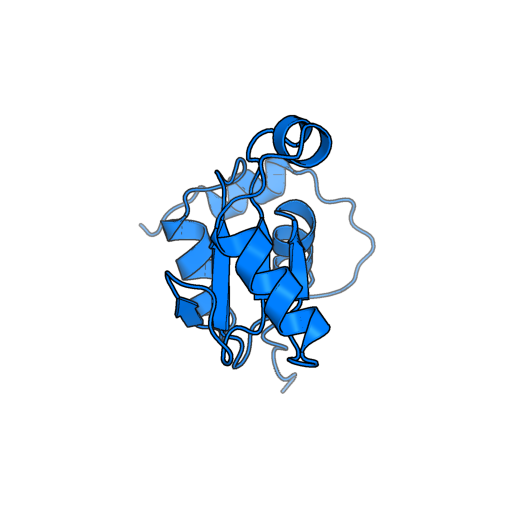103 ? 16.160 -14.705 3.694 1.00 52.66 103 TYR A CA 1
ATOM 803 C C . TYR A 1 103 ? 16.763 -13.958 2.501 1.00 52.66 103 TYR A C 1
ATOM 805 O O . TYR A 1 103 ? 16.652 -12.734 2.374 1.00 52.66 103 TYR A O 1
ATOM 813 N N . ASN A 1 104 ? 17.392 -14.706 1.596 1.00 52.62 104 ASN A N 1
ATOM 814 C CA . ASN A 1 104 ? 17.880 -14.174 0.335 1.00 52.62 104 ASN A CA 1
ATOM 815 C C . ASN A 1 104 ? 16.675 -13.801 -0.546 1.00 52.62 104 ASN A C 1
ATOM 817 O O . ASN A 1 104 ? 15.785 -14.621 -0.769 1.00 52.62 104 ASN A O 1
ATOM 821 N N . ILE A 1 105 ? 16.665 -12.580 -1.095 1.00 51.50 105 ILE A N 1
ATOM 822 C CA . ILE A 1 105 ? 15.634 -12.098 -2.035 1.00 51.50 105 ILE A CA 1
ATOM 823 C C . ILE A 1 105 ? 15.383 -13.122 -3.158 1.00 51.50 105 ILE A C 1
ATOM 825 O O . ILE A 1 105 ? 14.248 -13.309 -3.584 1.00 51.50 105 ILE A O 1
ATOM 829 N N . THR A 1 106 ? 16.419 -13.836 -3.597 1.00 56.12 106 THR A N 1
ATOM 830 C CA . THR A 1 106 ? 16.344 -14.869 -4.642 1.00 56.12 106 THR A CA 1
ATOM 831 C C . THR A 1 106 ? 15.504 -16.084 -4.229 1.00 56.12 106 THR A C 1
ATOM 833 O O . THR A 1 106 ? 14.767 -16.622 -5.051 1.00 56.12 106 THR A O 1
ATOM 836 N N . GLU A 1 107 ? 15.577 -16.510 -2.967 1.00 58.38 107 GLU A N 1
ATOM 837 C CA . GLU A 1 107 ? 14.796 -17.643 -2.446 1.00 58.38 107 GLU A CA 1
ATOM 838 C C . GLU A 1 107 ? 13.339 -17.258 -2.201 1.00 58.38 107 GLU A C 1
ATOM 840 O O . GLU A 1 107 ? 12.430 -18.025 -2.502 1.00 58.38 107 GLU A O 1
ATOM 845 N N . LEU A 1 108 ? 13.091 -16.029 -1.742 1.00 58.09 108 LEU A N 1
ATOM 846 C CA . LEU A 1 108 ? 11.727 -15.508 -1.650 1.00 58.09 108 LEU A CA 1
ATOM 847 C C . LEU A 1 108 ? 11.084 -15.442 -3.042 1.00 58.09 108 LEU A C 1
ATOM 849 O O . LEU A 1 108 ? 9.963 -15.905 -3.236 1.00 58.09 108 LEU A O 1
ATOM 853 N N . LEU A 1 109 ? 11.809 -14.946 -4.049 1.00 56.34 109 LEU A N 1
ATOM 854 C CA . LEU A 1 109 ? 11.303 -14.891 -5.420 1.00 56.34 109 LEU A CA 1
ATOM 855 C C . LEU A 1 109 ? 11.001 -16.281 -5.998 1.00 56.34 109 LEU A C 1
ATOM 857 O O . LEU A 1 109 ? 10.016 -16.414 -6.718 1.00 56.34 109 LEU A O 1
ATOM 861 N N . SER A 1 110 ? 11.774 -17.321 -5.676 1.00 59.75 110 SER A N 1
ATOM 862 C CA . SER A 1 110 ? 11.504 -18.676 -6.179 1.00 59.75 110 SER A CA 1
ATOM 863 C C . SER A 1 110 ? 10.265 -19.320 -5.542 1.00 59.75 110 SER A C 1
ATOM 865 O O . SER A 1 110 ? 9.540 -20.041 -6.231 1.00 59.75 110 SER A O 1
ATOM 867 N N . ILE A 1 111 ? 9.962 -19.004 -4.277 1.00 58.62 111 ILE A N 1
ATOM 868 C CA . ILE A 1 111 ? 8.713 -19.404 -3.605 1.00 58.62 111 ILE A CA 1
ATOM 869 C C . ILE A 1 111 ? 7.504 -18.733 -4.275 1.00 58.62 111 ILE A C 1
ATOM 871 O O . ILE A 1 111 ? 6.493 -19.387 -4.521 1.00 58.62 111 ILE A O 1
ATOM 875 N N . PHE A 1 112 ? 7.614 -17.447 -4.619 1.00 55.97 112 PHE A N 1
ATOM 876 C CA . PHE A 1 112 ? 6.496 -16.663 -5.165 1.00 55.97 112 PHE A CA 1
ATOM 877 C C . PHE A 1 112 ? 6.364 -16.696 -6.703 1.00 55.97 112 PHE A C 1
ATOM 879 O O . PHE A 1 112 ? 5.368 -16.201 -7.237 1.00 55.97 112 PHE A O 1
ATOM 886 N N . GLN A 1 113 ? 7.335 -17.262 -7.432 1.00 48.69 113 GLN A N 1
ATOM 887 C CA . GLN A 1 113 ? 7.294 -17.419 -8.898 1.00 48.69 113 GLN A CA 1
ATOM 888 C C . GLN A 1 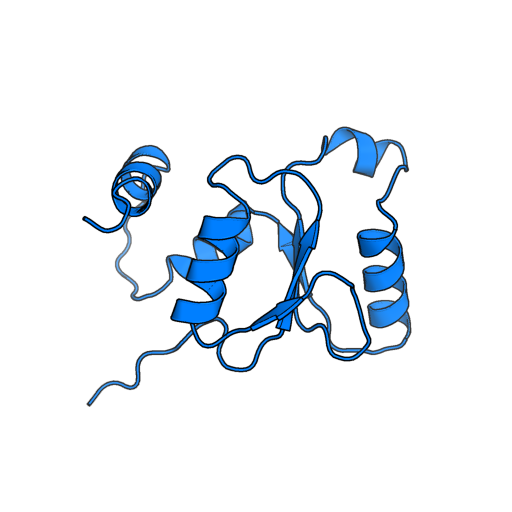113 ? 6.698 -18.750 -9.373 1.00 48.69 113 GLN A C 1
ATOM 890 O O . GLN A 1 113 ? 6.374 -18.871 -10.556 1.00 48.69 113 GLN A O 1
ATOM 895 N N . LYS A 1 114 ? 6.494 -19.735 -8.489 1.00 51.31 114 LYS A N 1
ATOM 896 C CA . LYS A 1 114 ? 5.651 -20.891 -8.815 1.00 51.31 114 LYS A CA 1
ATOM 897 C C . LYS A 1 114 ? 4.186 -20.451 -8.759 1.00 51.31 114 LYS A C 1
ATOM 899 O O . LYS A 1 114 ? 3.572 -20.433 -7.698 1.00 51.31 114 LYS A O 1
ATOM 904 N N . GLY A 1 115 ? 3.661 -20.015 -9.904 1.00 47.03 115 GLY A N 1
ATOM 905 C CA . GLY A 1 115 ? 2.226 -19.786 -10.090 1.00 47.03 115 GLY A CA 1
ATOM 906 C C . GLY A 1 115 ? 1.410 -21.057 -9.804 1.00 47.03 115 GLY A C 1
ATOM 907 O O . GLY A 1 115 ? 1.995 -22.138 -9.703 1.00 47.03 115 GLY A O 1
ATOM 908 N N . PRO A 1 116 ? 0.078 -20.946 -9.645 1.00 38.59 116 PRO A N 1
ATOM 909 C CA . PRO A 1 116 ? -0.757 -22.119 -9.423 1.00 38.59 116 PRO A CA 1
ATOM 910 C C . PRO A 1 116 ? -0.665 -23.030 -10.653 1.00 38.59 116 PRO A C 1
ATOM 912 O O . PRO A 1 116 ? -0.854 -22.553 -11.775 1.00 38.59 116 PRO A O 1
ATOM 915 N N . GLU A 1 117 ? -0.327 -24.302 -10.432 1.00 46.09 117 GLU A N 1
ATOM 916 C CA . GLU A 1 117 ? -0.557 -25.359 -11.427 1.00 46.09 117 GLU A CA 1
ATOM 917 C C . GLU A 1 117 ? -2.057 -25.534 -11.698 1.00 46.09 117 GLU A C 1
ATOM 919 O O . GLU A 1 117 ? -2.856 -25.397 -10.738 1.00 46.09 117 GLU A O 1
#